Protein AF-A0A118K4V5-F1 (afdb_monomer_lite)

Secondary structure (DSSP, 8-state):
-------------------------------------GGGSSSSTTTTT---------------------EEEEEEEETTTTEEEEEEEEHHHHHHHHHH-HHHHHHHHT--GGG-

Radius of gyration: 35.74 Å; chains: 1; bounding box: 80×68×69 Å

pLDDT: mean 70.07, std 19.97, range [36.5, 97.19]

Organism: Cynara cardunculus var. scolymus (NCBI:txid59895)

InterPro domains:
  IPR026569 Large ribosomal subunit protein bL28 [PF00830] (67-100)
  IPR026569 Large ribosomal subunit protein bL28 [PTHR13528] (71-115)
  IPR034704 Large ribosomal subunit protein bL28/bL31-like superfamily [SSF143800] (49-114)
  IPR037147 Large ribosomal subunit protein bL28 superfamily [G3DSA:2.30.170.40] (43-116)

Foldseek 3Di:
DDDDDDDDDDDPDDDDPDDDDDDDDPDPDDDDDDDDDPPVVPVCVVCVPDPPDPPVPVPPPPPPPPDDAPWDFDWDQDPVVRGTQTDTDGPVVVVVCVVPNDVVSCVVVVHDSVVD

Sequence (116 aa):
MALVAASFGLATGKASITCFFKPQSSAVRLKPNSNEVSELGFVTSQLSGLKISHHQCASPHKLSSPIKLPIQPVALWWEAGKRFVKLRLSTKALKTIEKNGLDAVAKKAGIDLSKK

Structure (mmCIF, N/CA/C/O backbone):
data_AF-A0A118K4V5-F1
#
_entry.id   AF-A0A118K4V5-F1
#
loop_
_atom_site.group_PDB
_atom_site.id
_atom_site.type_symbol
_atom_site.label_atom_id
_atom_site.label_alt_id
_atom_site.label_comp_id
_atom_site.label_asym_id
_atom_site.label_entity_id
_atom_site.label_seq_id
_atom_site.pdbx_PDB_ins_code
_atom_site.Cartn_x
_atom_site.Cartn_y
_atom_site.Cartn_z
_atom_site.occupancy
_atom_site.B_iso_or_equiv
_atom_site.auth_seq_id
_atom_site.auth_comp_id
_atom_site.auth_asym_id
_atom_site.auth_atom_id
_atom_site.pdbx_PDB_model_num
ATOM 1 N N . MET A 1 1 ? 5.059 -8.937 -54.543 1.00 46.53 1 MET A N 1
ATOM 2 C CA . MET A 1 1 ? 5.745 -8.809 -53.240 1.00 46.53 1 MET A CA 1
ATOM 3 C C . MET A 1 1 ? 5.418 -10.043 -52.421 1.00 46.53 1 MET A C 1
ATOM 5 O O . MET A 1 1 ? 4.256 -10.248 -52.104 1.00 46.53 1 MET A O 1
ATOM 9 N N . ALA A 1 2 ? 6.401 -10.922 -52.220 1.00 42.59 2 ALA A N 1
ATOM 10 C CA . ALA A 1 2 ? 6.220 -12.215 -51.565 1.00 42.59 2 ALA A CA 1
ATOM 11 C C . ALA A 1 2 ? 6.217 -12.058 -50.035 1.00 42.59 2 ALA A C 1
ATOM 13 O O . ALA A 1 2 ? 7.071 -11.366 -49.486 1.00 42.59 2 ALA A O 1
ATOM 14 N N . LEU A 1 3 ? 5.261 -12.701 -49.361 1.00 49.59 3 LEU A N 1
ATOM 15 C CA . LEU A 1 3 ? 5.192 -12.790 -47.903 1.00 49.59 3 LEU A CA 1
ATOM 16 C C . LEU A 1 3 ? 6.023 -13.997 -47.445 1.00 49.59 3 LEU A C 1
ATOM 18 O O . LEU A 1 3 ? 5.662 -15.138 -47.726 1.00 49.59 3 LEU A O 1
ATOM 22 N N . VAL A 1 4 ? 7.137 -13.751 -46.753 1.00 50.81 4 VAL A N 1
ATOM 23 C CA . VAL A 1 4 ? 7.923 -14.789 -46.068 1.00 50.81 4 VAL A CA 1
ATOM 24 C C . VAL A 1 4 ? 7.393 -14.919 -44.642 1.00 50.81 4 VAL A C 1
ATOM 26 O O . VAL A 1 4 ? 7.613 -14.049 -43.802 1.00 50.81 4 VAL A O 1
ATOM 29 N N . ALA A 1 5 ? 6.672 -16.006 -44.374 1.00 48.12 5 ALA A N 1
ATOM 30 C CA . ALA A 1 5 ? 6.294 -16.413 -43.028 1.00 48.12 5 ALA A CA 1
ATOM 31 C C . ALA A 1 5 ? 7.465 -17.186 -42.397 1.00 48.12 5 ALA A C 1
ATOM 33 O O . ALA A 1 5 ? 7.754 -18.314 -42.787 1.00 48.12 5 ALA A O 1
ATOM 34 N N . ALA A 1 6 ? 8.159 -16.570 -41.440 1.00 51.25 6 ALA A N 1
ATOM 35 C CA . ALA A 1 6 ? 9.192 -17.229 -40.649 1.00 51.25 6 ALA A CA 1
ATOM 36 C C . ALA A 1 6 ? 8.543 -17.925 -39.443 1.00 51.25 6 ALA A C 1
ATOM 38 O O . ALA A 1 6 ? 8.157 -17.285 -38.465 1.00 51.25 6 ALA A O 1
ATOM 39 N N . SER A 1 7 ? 8.396 -19.244 -39.521 1.00 59.31 7 SER A N 1
ATOM 40 C CA . SER A 1 7 ? 7.968 -20.092 -38.410 1.00 59.31 7 SER A CA 1
ATOM 41 C C . SER A 1 7 ? 9.079 -20.201 -37.360 1.00 59.31 7 SER A C 1
ATOM 43 O O . SER A 1 7 ? 10.147 -20.754 -37.615 1.00 59.31 7 SER A O 1
ATOM 45 N N . PHE A 1 8 ? 8.816 -19.674 -36.166 1.00 49.72 8 PHE A N 1
ATOM 46 C CA . PHE A 1 8 ? 9.658 -19.798 -34.977 1.00 49.72 8 PHE A CA 1
ATOM 47 C C . PHE A 1 8 ? 9.423 -21.167 -34.320 1.00 49.72 8 PHE A C 1
ATOM 49 O O . PHE A 1 8 ? 8.395 -21.415 -33.694 1.00 49.72 8 PHE A O 1
ATOM 56 N N . GLY A 1 9 ? 10.379 -22.082 -34.485 1.00 45.44 9 GLY A N 1
ATOM 57 C CA . GLY A 1 9 ? 10.390 -23.366 -33.785 1.00 45.44 9 GLY A CA 1
ATOM 58 C C . GLY A 1 9 ? 10.761 -23.184 -32.312 1.00 45.44 9 GLY A C 1
ATOM 59 O O . GLY A 1 9 ? 11.867 -22.751 -31.995 1.00 45.44 9 GLY A O 1
ATOM 60 N N . LEU A 1 10 ? 9.844 -23.523 -31.405 1.00 53.81 10 LEU A N 1
ATOM 61 C CA . LEU A 1 10 ? 10.076 -23.528 -29.961 1.00 53.81 10 LEU A CA 1
ATOM 62 C C . LEU A 1 10 ? 10.664 -24.888 -29.548 1.00 53.81 10 LEU A C 1
ATOM 64 O O . LEU A 1 10 ? 9.933 -25.833 -29.263 1.00 53.81 10 LEU A O 1
ATOM 68 N N . ALA A 1 11 ? 11.991 -25.005 -29.537 1.00 50.16 11 ALA A N 1
ATOM 69 C CA . ALA A 1 11 ? 12.676 -26.195 -29.038 1.00 50.16 11 ALA A CA 1
ATOM 70 C C . ALA A 1 11 ? 12.833 -26.113 -27.509 1.00 50.16 11 ALA A C 1
ATOM 72 O O . ALA A 1 11 ? 13.778 -25.519 -26.991 1.00 50.16 11 ALA A O 1
ATOM 73 N N . THR A 1 12 ? 11.908 -26.715 -26.760 1.00 53.41 12 THR A N 1
ATOM 74 C CA . THR A 1 12 ? 12.067 -26.917 -25.312 1.00 53.41 12 THR A CA 1
ATOM 75 C C . THR A 1 12 ? 12.974 -28.124 -25.059 1.00 53.41 12 THR A C 1
ATOM 77 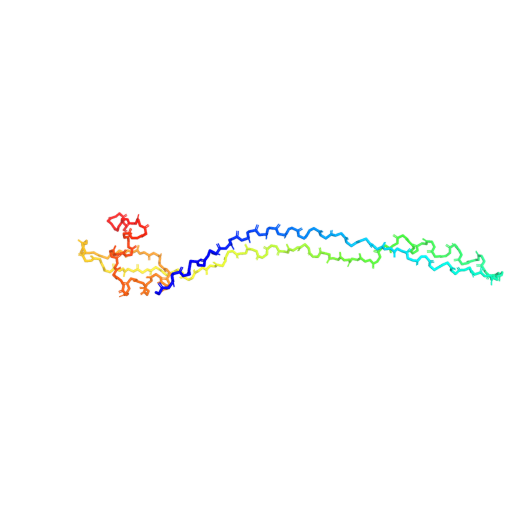O O . THR A 1 12 ? 12.506 -29.247 -24.878 1.00 53.41 12 THR A O 1
ATOM 80 N N . GLY A 1 13 ? 14.289 -27.902 -25.070 1.00 44.25 13 GLY A N 1
ATOM 81 C CA . GLY A 1 13 ? 15.289 -28.890 -24.664 1.00 44.25 13 GLY A CA 1
ATOM 82 C C . GLY A 1 13 ? 15.509 -28.863 -23.152 1.00 44.25 13 GLY A C 1
ATOM 83 O O . GLY A 1 13 ? 16.190 -27.983 -22.632 1.00 44.25 13 GLY A O 1
ATOM 84 N N . LYS A 1 14 ? 14.935 -29.827 -22.429 1.00 51.03 14 LYS A N 1
ATOM 85 C CA . LYS A 1 14 ? 15.159 -30.033 -20.992 1.00 51.03 14 LYS A CA 1
ATOM 86 C C . LYS A 1 14 ? 16.390 -30.931 -20.813 1.00 51.03 14 LYS A C 1
ATOM 88 O O . LYS A 1 14 ? 16.276 -32.149 -20.873 1.00 51.03 14 LYS A O 1
ATOM 93 N N . ALA A 1 15 ? 17.570 -30.338 -20.641 1.00 47.81 15 ALA A N 1
ATOM 94 C CA . ALA A 1 15 ? 18.810 -31.080 -20.412 1.00 47.81 15 ALA A CA 1
ATOM 95 C C . ALA A 1 15 ? 19.037 -31.309 -18.906 1.00 47.81 15 ALA A C 1
ATOM 97 O O . ALA A 1 15 ? 19.462 -30.411 -18.181 1.00 47.81 15 ALA A O 1
ATOM 98 N N . SER A 1 16 ? 18.747 -32.523 -18.433 1.00 55.34 16 SER A N 1
ATOM 99 C CA . SER A 1 16 ? 19.187 -33.010 -17.122 1.00 55.34 16 SER A CA 1
ATOM 100 C C . SER A 1 16 ? 20.641 -33.468 -17.224 1.00 55.34 16 SER A C 1
ATOM 102 O O . SER A 1 16 ? 20.921 -34.556 -17.718 1.00 55.34 16 SER A O 1
ATOM 104 N N . ILE A 1 17 ? 21.575 -32.653 -16.746 1.00 53.56 17 ILE A N 1
ATOM 105 C CA . ILE A 1 17 ? 22.962 -33.071 -16.514 1.00 53.56 17 ILE A CA 1
ATOM 106 C C . ILE A 1 17 ? 23.045 -33.822 -15.181 1.00 53.56 17 ILE A C 1
ATOM 108 O O . ILE A 1 17 ? 23.373 -33.257 -14.142 1.00 53.56 17 ILE A O 1
ATOM 112 N N . THR A 1 18 ? 22.733 -35.118 -15.201 1.00 53.66 18 THR A N 1
ATOM 113 C CA . THR A 1 18 ? 23.188 -36.032 -14.148 1.00 53.66 18 THR A CA 1
ATOM 114 C C . THR A 1 18 ? 24.649 -36.373 -14.409 1.00 53.66 18 THR A C 1
ATOM 116 O O . THR A 1 18 ? 24.999 -37.049 -15.374 1.00 53.66 18 THR A O 1
ATOM 119 N N . CYS A 1 19 ? 25.498 -35.851 -13.538 1.00 46.44 19 CYS A N 1
ATOM 120 C CA . CYS A 1 19 ? 26.915 -36.128 -13.421 1.00 46.44 19 CYS A CA 1
ATOM 121 C C . CYS A 1 19 ? 27.196 -37.622 -13.182 1.00 46.44 19 CYS A C 1
ATOM 123 O O . CYS A 1 19 ? 26.731 -38.208 -12.208 1.00 46.44 19 CYS A O 1
ATOM 125 N N . PHE A 1 20 ? 28.031 -38.219 -14.035 1.00 36.50 20 PHE A N 1
ATOM 126 C CA . PHE A 1 20 ? 28.703 -39.489 -13.753 1.00 36.50 20 PHE A CA 1
ATOM 127 C C . PHE A 1 20 ? 30.150 -39.410 -14.258 1.00 36.50 20 PHE A C 1
ATOM 129 O O . PHE A 1 20 ? 30.491 -39.875 -15.342 1.00 36.50 20 PHE A O 1
ATOM 136 N N . PHE A 1 21 ? 31.021 -38.773 -13.473 1.00 41.56 21 PHE A N 1
ATOM 137 C CA . PHE A 1 21 ? 32.462 -38.926 -13.653 1.00 41.56 21 PHE A CA 1
ATOM 138 C C . PHE A 1 21 ? 32.863 -40.280 -13.069 1.00 41.56 21 PHE A C 1
ATOM 140 O O . PHE A 1 21 ? 32.891 -40.466 -11.855 1.00 41.56 21 PHE A O 1
ATOM 147 N N . LYS A 1 22 ? 33.146 -41.242 -13.949 1.00 53.25 22 LYS A N 1
ATOM 148 C CA . LYS A 1 22 ? 33.801 -42.504 -13.606 1.00 53.25 22 LYS A CA 1
ATOM 149 C C . LYS A 1 22 ? 35.316 -42.275 -13.654 1.00 53.25 22 LYS A C 1
ATOM 151 O O . LYS A 1 22 ? 35.826 -42.031 -14.746 1.00 53.25 22 LYS A O 1
ATOM 156 N N . PRO A 1 23 ? 36.058 -42.350 -12.536 1.00 41.91 23 PRO A N 1
ATOM 157 C CA . PRO A 1 23 ? 37.509 -42.350 -12.607 1.00 41.91 23 PRO A CA 1
ATOM 158 C C . PRO A 1 23 ? 37.959 -43.718 -13.130 1.00 41.91 23 PRO A C 1
ATOM 160 O O . PRO A 1 23 ? 37.742 -44.742 -12.480 1.00 41.91 23 PRO A O 1
ATOM 163 N N . GLN A 1 24 ? 38.567 -43.754 -14.317 1.00 45.06 24 GLN A N 1
ATOM 164 C CA . GLN A 1 24 ? 39.380 -44.898 -14.717 1.00 45.06 24 GLN A CA 1
ATOM 165 C C . GLN A 1 24 ? 40.686 -44.831 -13.921 1.00 45.06 24 GLN A C 1
ATOM 167 O O . GLN A 1 24 ? 41.523 -43.963 -14.141 1.00 45.06 24 GLN A O 1
ATOM 172 N N . SER A 1 25 ? 40.816 -45.725 -12.943 1.00 52.41 25 SER A N 1
ATOM 173 C CA . SER A 1 25 ? 42.059 -45.965 -12.214 1.00 52.41 25 SER A CA 1
ATOM 174 C C . SER A 1 25 ? 43.077 -46.594 -13.167 1.00 52.41 25 SER A C 1
ATOM 176 O O . SER A 1 25 ? 42.959 -47.770 -13.513 1.00 52.41 25 SER A O 1
ATOM 178 N N . SER A 1 26 ? 44.070 -45.826 -13.617 1.00 48.34 26 SER A N 1
ATOM 179 C CA . SER A 1 26 ? 45.273 -46.392 -14.226 1.00 48.34 26 SER A CA 1
ATOM 180 C C . SER A 1 26 ? 46.202 -46.857 -13.105 1.00 48.34 26 SER A C 1
ATOM 182 O O . SER A 1 26 ? 46.878 -46.057 -12.457 1.00 48.34 26 SER A O 1
ATOM 184 N N . ALA A 1 27 ? 46.195 -48.164 -12.861 1.00 55.00 27 ALA A N 1
ATOM 185 C CA . ALA A 1 27 ? 47.059 -48.836 -11.906 1.00 55.00 27 ALA A CA 1
ATOM 186 C C . ALA A 1 27 ? 48.539 -48.689 -12.303 1.00 55.00 27 ALA A C 1
ATOM 188 O O . ALA A 1 27 ? 49.012 -49.369 -13.211 1.00 55.00 27 ALA A O 1
ATOM 189 N N . VAL A 1 28 ? 49.294 -47.846 -11.596 1.00 47.41 28 VAL A N 1
ATOM 190 C CA . VAL A 1 28 ? 50.762 -47.877 -11.650 1.00 47.41 28 VAL A CA 1
ATOM 191 C C . VAL A 1 28 ? 51.243 -48.818 -10.551 1.00 47.41 28 VAL A C 1
ATOM 193 O O . VAL A 1 28 ? 51.335 -48.467 -9.377 1.00 47.41 28 VAL A O 1
ATOM 196 N N . ARG A 1 29 ? 51.495 -50.068 -10.943 1.00 49.53 29 ARG A N 1
ATOM 197 C CA . ARG A 1 29 ? 52.098 -51.101 -10.100 1.00 49.53 29 ARG A CA 1
ATOM 198 C C . ARG A 1 29 ? 53.609 -50.882 -10.060 1.00 49.53 29 ARG A C 1
ATOM 200 O O . ARG A 1 29 ? 54.310 -51.289 -10.981 1.00 49.53 29 ARG A O 1
ATOM 207 N N . LEU A 1 30 ? 54.113 -50.287 -8.982 1.00 53.09 30 LEU A N 1
ATOM 208 C CA . LEU A 1 30 ? 55.542 -50.317 -8.668 1.00 53.09 30 LEU A CA 1
ATOM 209 C C . LEU A 1 30 ? 55.815 -51.527 -7.768 1.00 53.09 30 LEU A C 1
ATOM 211 O O . LEU A 1 30 ? 55.291 -51.619 -6.662 1.00 53.09 30 LEU A O 1
ATOM 215 N N . LYS A 1 31 ? 56.592 -52.487 -8.279 1.00 49.62 31 LYS A N 1
ATOM 216 C CA . LYS A 1 31 ? 57.175 -53.586 -7.495 1.00 49.62 31 LYS A CA 1
ATOM 217 C C . LYS A 1 31 ? 58.388 -53.040 -6.730 1.00 49.62 31 LYS A C 1
ATOM 219 O O . LYS A 1 31 ? 59.324 -52.601 -7.398 1.00 49.62 31 LYS A O 1
ATOM 224 N N . PRO A 1 32 ? 58.446 -53.135 -5.394 1.00 42.28 32 PRO A N 1
ATOM 225 C CA . PRO A 1 32 ? 59.694 -52.975 -4.664 1.00 42.28 32 PRO A CA 1
ATOM 226 C C . PRO A 1 32 ? 60.402 -54.333 -4.595 1.00 42.28 32 PRO A C 1
ATOM 228 O O . PRO A 1 32 ? 59.858 -55.312 -4.087 1.00 42.28 32 PRO A O 1
ATOM 231 N N . ASN A 1 33 ? 61.605 -54.385 -5.155 1.00 47.84 33 ASN A N 1
ATOM 232 C CA . ASN A 1 33 ? 62.607 -55.417 -4.914 1.00 47.84 33 ASN A CA 1
ATOM 233 C C . ASN A 1 33 ? 63.664 -54.787 -4.007 1.00 47.84 33 ASN A C 1
ATOM 235 O O . ASN A 1 33 ? 64.383 -53.913 -4.481 1.00 47.84 33 ASN A O 1
ATOM 239 N N . SER A 1 34 ? 63.740 -55.245 -2.759 1.00 47.69 34 SER A N 1
ATOM 240 C CA . SER A 1 34 ? 64.987 -55.573 -2.052 1.00 47.69 34 SER A CA 1
ATOM 241 C C . SER A 1 34 ? 64.664 -55.942 -0.603 1.00 47.69 34 SER A C 1
ATOM 243 O O . SER A 1 34 ? 63.788 -55.341 0.012 1.00 47.69 34 SER A O 1
ATOM 245 N N . ASN A 1 35 ? 65.360 -56.958 -0.096 1.00 52.47 35 ASN A N 1
ATOM 246 C CA . ASN A 1 35 ? 65.298 -57.452 1.280 1.00 52.47 35 ASN A CA 1
ATOM 247 C C . ASN A 1 35 ? 65.668 -56.366 2.315 1.00 52.47 35 ASN A C 1
ATOM 249 O O . ASN A 1 35 ? 66.401 -55.442 1.970 1.00 52.47 35 ASN A O 1
ATOM 253 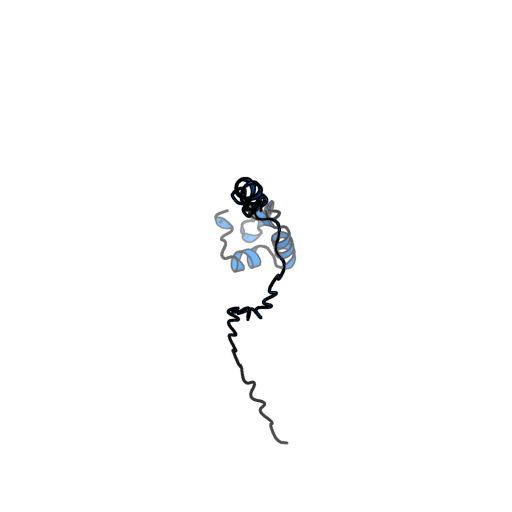N N . GLU A 1 36 ? 65.211 -56.557 3.564 1.00 50.16 36 GLU A N 1
ATOM 254 C CA . GLU A 1 36 ? 65.276 -55.650 4.737 1.00 50.16 36 GLU A CA 1
ATOM 255 C C . GLU A 1 36 ? 64.230 -54.515 4.664 1.00 50.16 36 GLU A C 1
ATOM 257 O O . GLU A 1 36 ? 64.301 -53.643 3.810 1.00 50.16 36 GLU A O 1
ATOM 262 N N . VAL A 1 37 ? 63.158 -54.451 5.464 1.00 49.72 37 VAL A N 1
ATOM 263 C CA . VAL A 1 37 ? 63.093 -54.419 6.934 1.00 49.72 37 VAL A CA 1
ATOM 264 C C . VAL A 1 37 ? 61.666 -54.822 7.351 1.00 49.72 37 VAL A C 1
ATOM 266 O O . VAL A 1 37 ? 60.722 -54.053 7.165 1.00 49.72 37 VAL A O 1
ATOM 269 N N . SER A 1 38 ? 61.474 -56.016 7.920 1.00 52.53 38 SER A N 1
ATOM 270 C CA . SER A 1 38 ? 60.147 -56.462 8.410 1.00 52.53 38 SER A CA 1
ATOM 271 C C . SER A 1 38 ? 59.795 -55.955 9.821 1.00 52.53 38 SER A C 1
ATOM 273 O O . SER A 1 38 ? 58.709 -56.220 10.325 1.00 52.53 38 SER A O 1
ATOM 275 N N . GLU A 1 39 ? 60.654 -55.150 10.444 1.00 52.25 39 GLU A N 1
ATOM 276 C CA . GLU A 1 39 ? 60.462 -54.615 11.805 1.00 52.25 39 GLU A CA 1
ATOM 277 C C . GLU A 1 39 ? 59.678 -53.285 11.844 1.00 52.25 39 GLU A C 1
ATOM 279 O O . GLU A 1 39 ? 59.332 -52.788 12.911 1.00 52.25 39 GLU A O 1
ATOM 284 N N . LEU A 1 40 ? 59.331 -52.705 10.687 1.00 53.38 40 LEU A N 1
ATOM 285 C CA . LEU A 1 40 ? 58.469 -51.514 10.601 1.00 53.38 40 LEU A CA 1
ATOM 286 C C . LEU A 1 40 ? 57.016 -51.859 10.214 1.00 53.38 40 LEU A C 1
ATOM 288 O O . LEU A 1 40 ? 56.222 -50.978 9.892 1.00 53.38 40 LEU A O 1
ATOM 292 N N . GLY A 1 41 ? 56.658 -53.148 10.239 1.00 55.41 41 GLY A N 1
ATOM 293 C CA . GLY A 1 41 ? 55.295 -53.637 9.999 1.00 55.41 41 GLY A CA 1
ATOM 294 C C . GLY A 1 41 ? 54.397 -53.625 11.241 1.00 55.41 41 GLY A C 1
ATOM 295 O O . GLY A 1 41 ? 53.177 -53.597 11.109 1.00 55.41 41 GLY A O 1
ATOM 296 N N . PHE A 1 42 ? 54.978 -53.592 12.447 1.00 51.75 42 PHE A N 1
ATOM 297 C CA . PHE A 1 42 ? 54.214 -53.607 13.703 1.00 51.75 42 PHE A CA 1
ATOM 298 C C . PHE A 1 42 ? 53.961 -52.207 14.288 1.00 51.75 42 PHE A C 1
ATOM 300 O O . PHE A 1 42 ? 52.921 -51.974 14.903 1.00 51.75 42 PHE A O 1
ATOM 307 N N . VAL A 1 43 ? 54.860 -51.242 14.065 1.00 54.75 43 VAL A N 1
ATOM 308 C CA . VAL A 1 43 ? 54.811 -49.928 14.744 1.00 54.75 43 VAL A CA 1
ATOM 309 C C . VAL A 1 43 ? 53.831 -48.936 14.098 1.00 54.75 43 VAL A C 1
ATOM 311 O O . VAL A 1 43 ? 53.304 -48.061 14.779 1.00 54.75 43 VAL A O 1
ATOM 314 N N . THR A 1 44 ? 53.491 -49.078 12.814 1.00 55.91 44 THR A N 1
ATOM 315 C CA . THR A 1 44 ? 52.547 -48.151 12.151 1.00 55.91 44 THR A CA 1
ATOM 316 C C . THR A 1 44 ? 51.077 -48.568 12.285 1.00 55.91 44 THR A C 1
ATOM 318 O O . THR A 1 44 ? 50.179 -47.779 11.976 1.00 55.91 44 THR A O 1
ATOM 321 N N . SER A 1 45 ? 50.800 -49.762 12.829 1.00 55.00 45 SER A N 1
ATOM 322 C CA . SER A 1 45 ? 49.430 -50.269 12.978 1.00 55.00 45 SER A CA 1
ATOM 323 C C . SER A 1 45 ? 48.575 -49.384 13.889 1.00 55.00 45 SER A C 1
ATOM 325 O O . SER A 1 45 ? 47.388 -49.212 13.617 1.00 55.00 45 SER A O 1
ATOM 327 N N . GLN A 1 46 ? 49.146 -48.779 14.934 1.00 59.72 46 GLN A N 1
ATOM 328 C CA . GLN A 1 46 ? 48.352 -48.025 15.914 1.00 59.72 46 GLN A CA 1
ATOM 329 C C . GLN A 1 46 ? 47.878 -46.653 15.413 1.00 59.72 46 GLN A C 1
ATOM 331 O O . GLN A 1 46 ? 46.853 -46.162 15.877 1.00 59.72 46 GLN A O 1
ATOM 336 N N . LEU A 1 47 ? 48.561 -46.046 14.435 1.00 59.81 47 LEU A N 1
ATOM 337 C CA . LEU A 1 47 ? 48.122 -44.769 13.857 1.00 59.81 47 LEU A CA 1
ATOM 338 C C . LEU A 1 47 ? 47.185 -44.961 12.654 1.00 59.81 47 LEU A C 1
ATOM 340 O O . LEU A 1 47 ? 46.442 -44.049 12.300 1.00 59.81 47 LEU A O 1
ATOM 344 N N . SER A 1 48 ? 47.164 -46.160 12.059 1.00 56.03 48 SER A N 1
ATOM 345 C CA . SER A 1 48 ? 46.303 -46.483 10.910 1.00 56.03 48 SER A CA 1
ATOM 346 C C . SER A 1 48 ? 44.799 -46.520 11.237 1.00 56.03 48 SER A C 1
ATOM 348 O O . SER A 1 48 ? 43.972 -46.468 10.328 1.00 56.03 48 SER A O 1
ATOM 350 N N . GLY A 1 49 ? 44.432 -46.549 12.525 1.00 56.25 49 GLY A N 1
ATOM 351 C CA . GLY A 1 49 ? 43.044 -46.460 12.992 1.00 56.25 49 GLY A CA 1
ATOM 352 C C . GLY A 1 49 ? 42.571 -45.045 13.344 1.00 56.25 49 GLY A C 1
ATOM 353 O O . GLY A 1 49 ? 41.372 -44.834 13.536 1.00 56.25 49 GLY A O 1
ATOM 354 N N . LEU A 1 50 ? 43.472 -44.058 13.427 1.00 64.69 50 LEU A N 1
ATOM 355 C CA . LEU A 1 50 ? 43.119 -42.702 13.839 1.00 64.69 50 LEU A CA 1
ATOM 356 C C . LEU A 1 50 ? 42.845 -41.838 12.606 1.00 64.69 50 LEU A C 1
ATOM 358 O O . LEU A 1 50 ? 43.753 -41.310 11.967 1.00 64.69 50 LEU A O 1
ATOM 362 N N . LYS A 1 51 ? 41.567 -41.683 12.253 1.00 60.72 51 LYS A N 1
ATOM 363 C CA . LYS A 1 51 ? 41.142 -40.794 11.166 1.00 60.72 51 LYS A CA 1
ATOM 364 C C . LYS A 1 51 ? 41.292 -39.325 11.604 1.00 60.72 51 LYS A C 1
ATOM 366 O O . LYS A 1 51 ? 40.337 -38.712 12.070 1.00 60.72 51 LYS A O 1
ATOM 371 N N . ILE A 1 52 ? 42.490 -38.747 11.458 1.00 63.88 52 ILE A N 1
ATOM 372 C CA . ILE A 1 52 ? 42.797 -37.323 11.738 1.00 63.88 52 ILE A CA 1
ATOM 373 C C . ILE A 1 52 ? 42.259 -36.422 10.612 1.00 63.88 52 ILE A C 1
ATOM 375 O O . ILE A 1 52 ? 42.963 -35.607 10.026 1.00 63.88 52 ILE A O 1
ATOM 379 N N . SER A 1 53 ? 40.987 -36.572 10.267 1.00 60.59 53 SER A N 1
ATOM 380 C CA . SER A 1 53 ? 40.295 -35.571 9.466 1.00 60.59 53 SER A CA 1
ATOM 381 C C . SER A 1 53 ? 38.924 -35.361 10.071 1.00 60.59 53 SER A C 1
ATOM 383 O O . SER A 1 53 ? 37.950 -36.030 9.721 1.00 60.59 53 SER A O 1
ATOM 385 N N . HIS A 1 54 ? 38.833 -34.376 10.954 1.00 58.22 54 HIS A N 1
ATOM 386 C CA . HIS A 1 54 ? 37.605 -33.620 11.006 1.00 58.22 54 HIS A CA 1
ATOM 387 C C . HIS A 1 54 ? 37.589 -32.789 9.713 1.00 58.22 54 HIS A C 1
ATOM 389 O O . HIS A 1 54 ? 38.030 -31.649 9.665 1.00 58.22 54 HIS A O 1
ATOM 395 N N . HIS A 1 55 ? 37.009 -33.319 8.637 1.00 53.84 55 HIS A N 1
ATOM 396 C CA . HIS A 1 55 ? 36.108 -32.413 7.944 1.00 53.84 55 HIS A CA 1
ATOM 397 C C . HIS A 1 55 ? 34.982 -32.229 8.945 1.00 53.84 55 HIS A C 1
ATOM 399 O O . HIS A 1 55 ? 34.037 -33.014 9.001 1.00 53.84 55 HIS A O 1
ATOM 405 N N . GLN A 1 56 ? 35.136 -31.224 9.806 1.00 58.88 56 GLN A N 1
ATOM 406 C CA . GLN A 1 56 ? 33.994 -30.576 10.398 1.00 58.88 56 GLN A CA 1
ATOM 407 C C . GLN A 1 56 ? 33.266 -30.007 9.185 1.00 58.88 56 GLN A C 1
ATOM 409 O O . GLN A 1 56 ? 33.479 -28.872 8.768 1.00 58.88 56 GLN A O 1
ATOM 414 N N . CYS A 1 57 ? 32.482 -30.863 8.528 1.00 49.50 57 CYS A N 1
ATOM 415 C CA . CYS A 1 57 ? 31.390 -30.444 7.695 1.00 49.50 57 CYS A CA 1
ATOM 416 C C . CYS A 1 57 ? 30.509 -29.701 8.679 1.00 49.50 57 CYS A C 1
ATOM 418 O O . CYS A 1 57 ? 29.668 -30.299 9.347 1.00 49.50 57 CYS A O 1
ATOM 420 N N . ALA A 1 58 ? 30.808 -28.413 8.851 1.00 62.09 58 ALA A N 1
ATOM 421 C CA . ALA A 1 5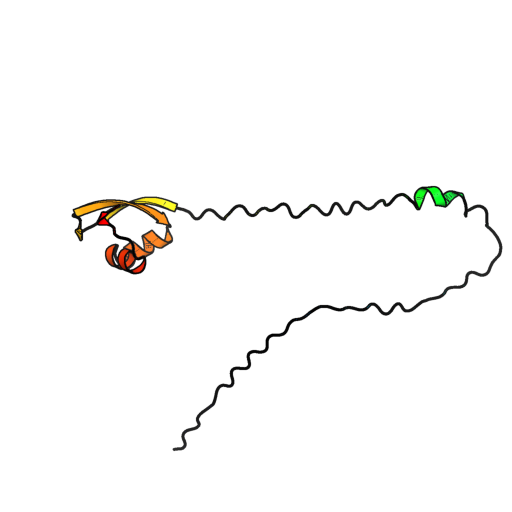8 ? 29.916 -27.467 9.456 1.00 62.09 58 ALA A CA 1
ATOM 422 C C . ALA A 1 58 ? 28.602 -27.717 8.732 1.00 62.09 58 ALA A C 1
ATOM 424 O O . ALA A 1 58 ? 28.484 -27.452 7.533 1.00 62.09 58 ALA A O 1
ATOM 425 N N . SER A 1 59 ? 27.661 -28.361 9.426 1.00 61.97 59 SER A N 1
ATOM 426 C CA . SER A 1 59 ? 26.293 -28.482 8.952 1.00 61.97 59 SER A CA 1
ATOM 427 C C . SER A 1 59 ? 25.926 -27.105 8.413 1.00 61.97 59 SER A C 1
ATOM 429 O O . SER A 1 59 ? 26.215 -26.142 9.135 1.00 61.97 59 SER A O 1
ATOM 431 N N . PRO A 1 60 ? 25.376 -26.961 7.192 1.00 61.75 60 PRO A N 1
ATOM 432 C CA . PRO A 1 60 ? 25.010 -25.648 6.692 1.00 61.75 60 PRO A CA 1
ATOM 433 C C . PRO A 1 60 ? 24.065 -25.053 7.726 1.00 61.75 60 PRO A C 1
ATOM 435 O O . PRO A 1 60 ? 22.922 -25.497 7.863 1.00 61.75 60 PRO A O 1
ATOM 438 N N . HIS A 1 61 ? 24.577 -24.128 8.538 1.00 63.81 61 HIS A N 1
ATOM 439 C CA . HIS A 1 61 ? 23.781 -23.481 9.554 1.00 63.81 61 HIS A CA 1
ATOM 440 C C . HIS A 1 61 ? 22.710 -22.777 8.739 1.00 63.81 61 HIS A C 1
ATOM 442 O O . HIS A 1 61 ? 23.045 -21.953 7.886 1.00 63.81 61 HIS A O 1
ATOM 448 N N . LYS A 1 62 ? 21.446 -23.193 8.880 1.00 61.53 62 LYS A N 1
ATOM 449 C CA . LYS A 1 62 ? 20.342 -22.625 8.108 1.00 61.53 62 LYS A CA 1
ATOM 450 C C . LYS A 1 62 ? 20.187 -21.171 8.550 1.00 61.53 62 LYS A C 1
ATOM 452 O O . LYS A 1 62 ? 19.332 -20.850 9.366 1.00 61.53 62 LYS A O 1
ATOM 457 N N . LEU A 1 63 ? 20.994 -20.273 7.998 1.00 63.28 63 LEU A N 1
ATOM 458 C CA . LEU A 1 63 ? 20.754 -18.837 7.995 1.00 63.28 63 LEU A CA 1
ATOM 459 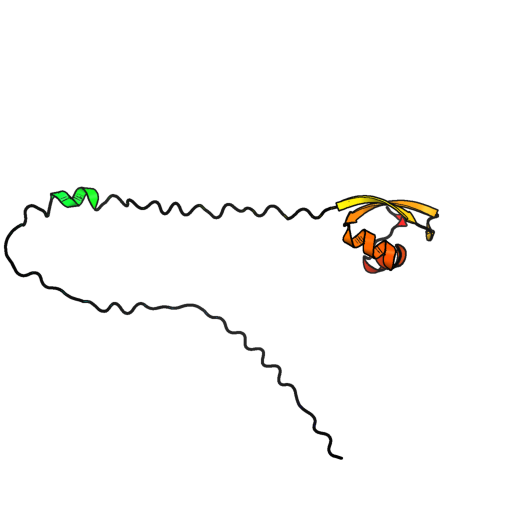C C . LEU A 1 63 ? 19.667 -18.560 6.958 1.00 63.28 63 LEU A C 1
ATOM 461 O O . LEU A 1 63 ? 19.857 -17.850 5.982 1.00 63.28 63 LEU A O 1
ATOM 465 N N . SER A 1 64 ? 18.510 -19.183 7.153 1.00 68.25 64 SER A N 1
ATOM 466 C CA . SER A 1 64 ? 17.291 -18.822 6.449 1.00 68.25 64 SER A CA 1
ATOM 467 C C . SER A 1 64 ? 16.452 -17.999 7.415 1.00 68.25 64 SER A C 1
ATOM 46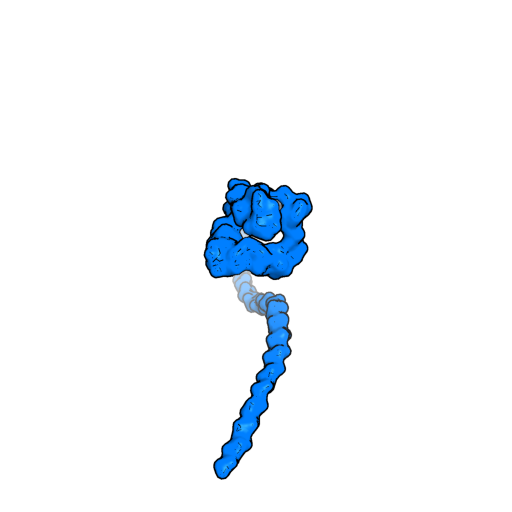9 O O . SER A 1 64 ? 15.358 -18.385 7.816 1.00 68.25 64 SER A O 1
ATOM 471 N N . SER A 1 65 ? 16.997 -16.869 7.868 1.00 72.44 65 SER A N 1
ATOM 472 C CA . SER A 1 65 ? 16.125 -15.825 8.382 1.00 72.44 65 SER A CA 1
ATOM 473 C C . SER A 1 65 ? 15.451 -15.182 7.163 1.00 72.44 65 SER A C 1
ATOM 475 O O . SER A 1 65 ? 16.138 -14.808 6.208 1.00 72.44 65 SER A O 1
ATOM 477 N N . PRO A 1 66 ? 14.111 -15.087 7.124 1.00 73.19 66 PRO A N 1
ATOM 478 C CA . PRO A 1 66 ? 13.445 -14.409 6.025 1.00 73.19 66 PRO A CA 1
ATOM 479 C C . PRO A 1 66 ? 13.904 -12.950 6.005 1.00 73.19 66 PRO A C 1
ATOM 481 O O . PRO A 1 66 ? 13.865 -12.267 7.034 1.00 73.19 66 PRO A O 1
ATOM 484 N N . ILE A 1 67 ? 14.345 -12.475 4.837 1.00 75.94 67 ILE A N 1
ATOM 485 C CA . ILE A 1 67 ? 14.703 -11.070 4.629 1.00 75.94 67 ILE A CA 1
ATOM 486 C C . ILE A 1 67 ? 13.474 -10.233 4.985 1.00 75.94 67 ILE A C 1
ATOM 488 O O . ILE A 1 67 ? 12.444 -10.282 4.310 1.00 75.94 67 ILE A O 1
ATOM 492 N N . LYS A 1 68 ? 13.568 -9.479 6.082 1.00 78.44 68 LYS A N 1
ATOM 493 C CA . LYS A 1 68 ? 12.490 -8.597 6.523 1.00 78.44 68 LYS A CA 1
ATOM 494 C C . LYS A 1 68 ? 12.448 -7.404 5.578 1.00 78.44 68 LYS A C 1
ATOM 496 O O . LYS A 1 68 ? 13.359 -6.582 5.561 1.00 78.44 68 LYS A O 1
ATOM 501 N N . LEU A 1 69 ? 11.385 -7.316 4.786 1.00 78.50 69 LEU A N 1
ATOM 502 C CA . LEU A 1 69 ? 11.124 -6.136 3.972 1.00 78.50 69 LEU A CA 1
ATOM 503 C C . LEU A 1 69 ? 10.847 -4.927 4.889 1.00 78.50 69 LEU A C 1
ATOM 505 O O . LEU A 1 69 ? 10.224 -5.095 5.943 1.00 78.50 69 LEU A O 1
ATOM 509 N N . PRO A 1 70 ? 11.262 -3.707 4.504 1.00 75.69 70 PRO A N 1
ATOM 510 C CA . PRO A 1 70 ? 10.963 -2.501 5.267 1.00 75.69 70 PRO A CA 1
ATOM 511 C C . PRO A 1 70 ? 9.466 -2.184 5.155 1.00 75.69 70 PRO A C 1
ATOM 513 O O . PRO A 1 70 ? 9.008 -1.646 4.145 1.00 75.69 70 PRO A O 1
ATOM 516 N N . ILE A 1 71 ? 8.703 -2.559 6.183 1.00 88.75 71 ILE A N 1
ATOM 517 C CA . ILE A 1 71 ? 7.256 -2.336 6.288 1.00 88.75 71 ILE A CA 1
ATOM 518 C C . ILE A 1 71 ? 7.010 -1.247 7.334 1.00 88.75 71 ILE A C 1
ATOM 520 O O . ILE A 1 71 ? 7.291 -1.451 8.516 1.00 88.75 71 ILE A O 1
ATOM 524 N N . GLN A 1 72 ? 6.449 -0.118 6.909 1.00 88.44 72 GLN A N 1
ATOM 525 C CA . GLN A 1 72 ? 6.162 1.034 7.763 1.00 88.44 72 GLN A CA 1
ATOM 526 C C . GLN A 1 72 ? 4.652 1.138 8.050 1.00 88.44 72 GLN A C 1
ATOM 528 O O . GLN A 1 72 ? 3.850 0.913 7.139 1.00 88.44 72 GLN A O 1
ATOM 533 N N . PRO A 1 73 ? 4.234 1.446 9.294 1.00 92.69 73 PRO A N 1
ATOM 534 C CA . PRO A 1 73 ? 2.853 1.813 9.590 1.00 92.69 73 PRO A CA 1
ATOM 535 C C . PRO A 1 73 ? 2.586 3.247 9.105 1.00 92.69 73 PRO A C 1
ATOM 537 O O . PRO A 1 73 ? 3.219 4.187 9.572 1.00 92.69 73 PRO A O 1
ATOM 540 N N . VAL A 1 74 ? 1.653 3.414 8.170 1.00 93.69 74 VAL A N 1
ATOM 541 C CA . VAL A 1 74 ? 1.310 4.698 7.542 1.00 93.69 74 VAL A CA 1
ATOM 542 C C . VAL A 1 74 ? -0.198 4.924 7.648 1.00 93.69 74 VAL A C 1
ATOM 544 O O . VAL A 1 74 ? -0.981 3.994 7.455 1.00 93.69 74 VAL A O 1
ATOM 547 N N . ALA A 1 75 ? -0.607 6.157 7.949 1.00 94.19 75 ALA A N 1
ATOM 548 C CA . ALA A 1 75 ? -1.994 6.599 7.835 1.00 94.19 75 ALA A CA 1
ATOM 549 C C . ALA A 1 75 ? -2.163 7.362 6.515 1.00 94.19 75 ALA A C 1
ATOM 551 O O . ALA A 1 75 ? -1.520 8.389 6.316 1.00 94.19 75 ALA A O 1
ATOM 552 N N . LEU A 1 76 ? -3.000 6.850 5.613 1.00 93.62 76 LEU A N 1
ATOM 553 C CA . LEU A 1 76 ? -3.263 7.468 4.311 1.00 93.62 76 LEU A CA 1
ATOM 554 C C . LEU A 1 76 ? -4.668 8.054 4.278 1.00 93.62 76 LEU A C 1
ATOM 556 O O . LEU A 1 76 ? -5.615 7.409 4.726 1.00 93.62 76 LEU A O 1
ATOM 560 N N . TRP A 1 77 ? -4.797 9.267 3.746 1.00 94.38 77 TRP A N 1
ATOM 561 C CA . TRP A 1 77 ? -6.099 9.869 3.494 1.00 94.38 77 TRP A CA 1
ATOM 562 C C . TRP A 1 77 ? -6.794 9.136 2.344 1.00 94.38 77 TRP A C 1
ATOM 564 O O . TRP A 1 77 ? -6.197 8.917 1.287 1.00 94.38 77 TRP A O 1
ATOM 574 N N . TRP A 1 78 ? -8.039 8.723 2.566 1.00 95.25 78 TRP A N 1
ATOM 575 C CA . TRP A 1 78 ? -8.855 8.035 1.577 1.00 95.25 78 TRP A CA 1
ATOM 576 C C . TRP A 1 78 ? -10.076 8.882 1.226 1.00 95.25 78 TRP A C 1
ATOM 578 O O . TRP A 1 78 ? -10.977 9.057 2.048 1.00 95.25 78 TRP A O 1
ATOM 588 N N . GLU A 1 79 ? -10.099 9.389 -0.007 1.00 92.19 79 GLU A N 1
ATOM 589 C CA . GLU A 1 79 ? -11.107 10.340 -0.487 1.00 9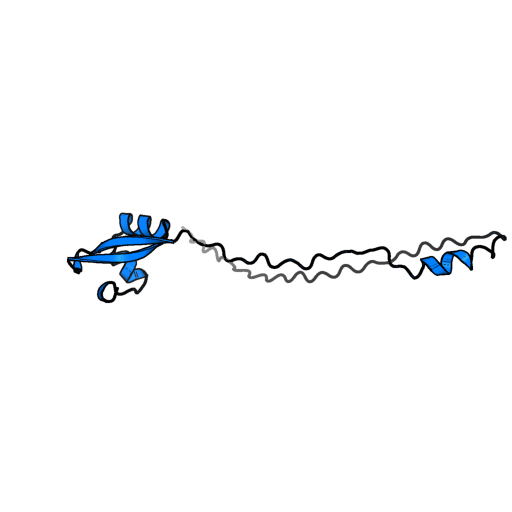2.19 79 GLU A CA 1
ATOM 590 C C . GLU A 1 79 ? -12.527 9.765 -0.475 1.00 92.19 79 GLU A C 1
ATOM 592 O O . GLU A 1 79 ? -13.452 10.410 0.019 1.00 92.19 79 GLU A O 1
ATOM 597 N N . ALA A 1 80 ? -12.707 8.527 -0.947 1.00 91.12 80 ALA A N 1
ATOM 598 C CA . ALA A 1 80 ? -14.033 7.917 -1.048 1.00 91.12 80 ALA A CA 1
ATOM 599 C C . ALA A 1 80 ? -14.693 7.705 0.326 1.00 91.12 80 ALA A C 1
ATOM 601 O O . ALA A 1 80 ? -15.901 7.877 0.470 1.00 91.12 80 ALA A O 1
ATOM 602 N N . GLY A 1 81 ? -13.898 7.370 1.345 1.00 91.00 81 GLY A N 1
ATOM 603 C CA . GLY A 1 81 ? -14.371 7.182 2.716 1.00 91.00 81 GLY A CA 1
ATOM 604 C C . GLY A 1 81 ? -14.248 8.417 3.611 1.00 91.00 81 GLY A C 1
ATOM 605 O O . GLY A 1 81 ? -14.598 8.313 4.786 1.00 91.00 81 GLY A O 1
ATOM 606 N N . LYS A 1 82 ? -13.710 9.541 3.101 1.00 94.38 82 LYS A N 1
ATOM 607 C CA . LYS A 1 82 ? -13.392 10.776 3.854 1.00 94.38 82 LYS A CA 1
ATOM 608 C C . LYS A 1 82 ? -12.728 10.502 5.212 1.00 94.38 82 LYS A C 1
ATOM 610 O O . LYS A 1 82 ? -13.090 11.093 6.230 1.00 94.38 82 LYS A O 1
ATOM 615 N N . ARG A 1 83 ? -11.785 9.558 5.249 1.00 94.81 83 ARG A N 1
ATOM 616 C CA . ARG A 1 83 ? -11.143 9.103 6.492 1.00 94.81 83 ARG A CA 1
ATOM 617 C C . ARG A 1 83 ? -9.694 8.696 6.270 1.00 94.81 83 ARG A C 1
ATOM 619 O O . ARG A 1 83 ? -9.281 8.413 5.150 1.00 94.81 83 ARG A O 1
ATOM 626 N N . PHE A 1 84 ? -8.942 8.590 7.361 1.00 94.38 84 PHE A N 1
ATOM 627 C CA . PHE A 1 84 ? -7.599 8.017 7.340 1.00 94.38 84 PHE A CA 1
ATOM 628 C C . PHE A 1 84 ? -7.639 6.493 7.489 1.00 94.38 84 PHE A C 1
ATOM 630 O O . PHE A 1 84 ? -8.292 5.974 8.393 1.00 94.38 84 PHE A O 1
ATOM 637 N N . VAL A 1 85 ? -6.886 5.783 6.647 1.00 94.62 85 VAL A N 1
ATOM 638 C CA . VAL A 1 85 ? -6.718 4.324 6.701 1.00 94.62 85 VAL A CA 1
ATOM 639 C C . VAL A 1 85 ? -5.315 3.998 7.209 1.00 94.62 85 VAL A C 1
ATOM 641 O O . VAL A 1 85 ? -4.319 4.428 6.623 1.00 94.62 85 VAL A O 1
ATOM 644 N N . LYS A 1 86 ? -5.222 3.236 8.306 1.00 93.94 86 LYS A N 1
ATOM 645 C CA . LYS A 1 86 ? -3.942 2.819 8.903 1.00 93.94 86 LYS A CA 1
ATOM 646 C C . LYS A 1 86 ? -3.488 1.494 8.289 1.00 93.94 86 LYS A C 1
ATOM 648 O O . LYS A 1 86 ? -4.068 0.440 8.547 1.00 93.94 86 LYS A O 1
ATOM 653 N N . LEU A 1 87 ? -2.428 1.535 7.486 1.00 93.06 87 LEU A N 1
ATOM 654 C CA . LEU A 1 87 ? -1.892 0.380 6.765 1.00 93.06 87 LEU A CA 1
ATOM 655 C C . LEU A 1 87 ? -0.422 0.149 7.095 1.00 93.06 87 LEU A C 1
ATOM 657 O O . LEU A 1 87 ? 0.327 1.072 7.393 1.00 93.06 87 LEU A O 1
ATOM 661 N N . ARG A 1 88 ? 0.010 -1.108 6.997 1.00 92.75 88 ARG A N 1
ATOM 662 C CA . ARG A 1 88 ? 1.427 -1.473 7.025 1.00 92.75 88 ARG A CA 1
ATOM 663 C C . ARG A 1 88 ? 1.888 -1.683 5.590 1.00 92.75 88 ARG A C 1
ATOM 665 O O . ARG A 1 88 ? 1.515 -2.677 4.973 1.00 92.75 88 ARG A O 1
ATOM 672 N N . LEU A 1 89 ? 2.654 -0.736 5.057 1.00 92.69 89 LEU A N 1
ATOM 673 C CA . LEU A 1 89 ? 3.032 -0.693 3.644 1.00 92.69 89 LEU A CA 1
ATOM 674 C C . LEU A 1 89 ? 4.548 -0.719 3.471 1.00 92.69 89 LEU A C 1
ATOM 676 O O . LEU A 1 89 ? 5.302 -0.221 4.303 1.00 92.69 89 LEU A O 1
ATOM 680 N N . SER A 1 90 ? 4.995 -1.303 2.362 1.00 93.19 90 SER A N 1
ATOM 681 C CA . SER A 1 90 ? 6.387 -1.185 1.938 1.00 93.19 90 SER A CA 1
ATOM 682 C C . SER A 1 90 ? 6.643 0.180 1.299 1.00 93.19 90 SER A C 1
ATOM 684 O O . SER A 1 90 ? 5.734 0.822 0.767 1.00 93.19 90 SER A O 1
ATOM 686 N N . THR A 1 91 ? 7.907 0.602 1.260 1.00 93.06 91 THR A N 1
ATOM 687 C CA . THR A 1 91 ? 8.304 1.859 0.598 1.00 93.06 91 THR A CA 1
ATOM 688 C C . THR A 1 91 ? 7.977 1.868 -0.899 1.00 93.06 91 THR A C 1
ATOM 690 O O . THR A 1 91 ? 7.721 2.917 -1.483 1.00 93.06 91 THR A O 1
ATOM 693 N N . LYS A 1 92 ? 7.944 0.695 -1.541 1.00 93.50 92 LYS A N 1
ATOM 694 C CA . LYS A 1 92 ? 7.535 0.540 -2.944 1.00 93.50 92 LYS A CA 1
ATOM 695 C C . LYS A 1 92 ? 6.027 0.701 -3.126 1.00 93.50 92 LYS A C 1
ATOM 697 O O . LYS A 1 92 ? 5.602 1.311 -4.106 1.00 93.50 92 LYS A O 1
ATOM 702 N N . ALA A 1 93 ? 5.230 0.190 -2.188 1.00 94.19 93 ALA A N 1
ATOM 703 C CA . ALA A 1 93 ? 3.785 0.378 -2.211 1.00 94.19 93 ALA A CA 1
ATOM 704 C C . ALA A 1 93 ? 3.421 1.861 -2.060 1.00 94.19 93 ALA A C 1
ATOM 706 O O . ALA A 1 93 ? 2.605 2.353 -2.833 1.00 94.19 93 ALA A O 1
ATOM 707 N N . LEU A 1 94 ? 4.096 2.588 -1.162 1.00 94.62 94 LEU A N 1
ATOM 708 C CA . LEU A 1 94 ? 3.876 4.026 -0.976 1.00 94.62 94 LEU A CA 1
ATOM 709 C C . LEU A 1 94 ? 4.113 4.817 -2.276 1.00 94.62 94 LEU A C 1
ATOM 711 O O . LEU A 1 94 ? 3.210 5.497 -2.751 1.00 94.62 94 LEU A O 1
ATOM 715 N N . LYS A 1 95 ? 5.252 4.587 -2.945 1.00 94.81 95 LYS A N 1
ATOM 716 C CA . LYS A 1 95 ? 5.562 5.192 -4.258 1.00 94.81 95 LYS A CA 1
ATOM 717 C C . LYS A 1 95 ? 4.529 4.863 -5.337 1.00 94.81 95 LYS A C 1
ATOM 719 O O . LYS A 1 95 ? 4.301 5.631 -6.266 1.00 94.81 95 LYS A O 1
ATOM 724 N N . THR A 1 96 ? 3.923 3.682 -5.250 1.00 96.38 96 THR A N 1
ATOM 725 C CA . THR A 1 96 ? 2.910 3.243 -6.214 1.00 96.38 96 THR A CA 1
ATOM 726 C C . THR A 1 96 ? 1.574 3.940 -5.969 1.00 96.38 96 THR A C 1
ATOM 728 O O . THR A 1 96 ? 0.896 4.288 -6.934 1.00 96.38 96 THR A O 1
ATOM 731 N N . ILE A 1 97 ? 1.211 4.159 -4.703 1.00 95.50 97 ILE A N 1
ATOM 732 C CA . ILE A 1 97 ? 0.013 4.908 -4.308 1.00 95.50 97 ILE A CA 1
ATOM 733 C C . ILE A 1 97 ? 0.153 6.376 -4.715 1.00 95.50 97 ILE A C 1
ATOM 735 O O . ILE A 1 97 ? -0.787 6.930 -5.270 1.00 95.50 97 ILE A O 1
ATOM 739 N N . GLU A 1 98 ? 1.333 6.973 -4.536 1.00 93.88 98 GLU A N 1
ATOM 740 C CA . GLU A 1 98 ? 1.621 8.341 -4.994 1.00 93.88 98 GLU A CA 1
ATOM 741 C C . GLU A 1 98 ? 1.459 8.489 -6.515 1.00 93.88 98 GLU A C 1
ATOM 743 O O . GLU A 1 98 ? 0.919 9.483 -6.988 1.00 93.88 98 GLU A O 1
ATOM 748 N N . LYS A 1 99 ? 1.887 7.485 -7.294 1.00 97.19 99 LYS A N 1
ATOM 749 C CA . LYS A 1 99 ? 1.817 7.530 -8.762 1.00 97.19 99 LYS A CA 1
ATOM 750 C C . LYS A 1 99 ? 0.424 7.236 -9.328 1.00 97.19 99 LYS A C 1
ATOM 752 O O . LYS A 1 99 ? 0.026 7.855 -10.308 1.00 97.19 99 LYS A O 1
ATOM 757 N N . ASN A 1 100 ? -0.269 6.234 -8.786 1.00 96.62 100 ASN A N 1
ATOM 758 C CA . ASN A 1 100 ? -1.490 5.683 -9.391 1.00 96.62 100 ASN A CA 1
ATOM 759 C C . ASN A 1 100 ? -2.767 5.981 -8.587 1.00 96.62 100 ASN A C 1
ATOM 761 O O . ASN A 1 100 ? -3.859 5.695 -9.072 1.00 96.62 100 ASN A O 1
ATOM 765 N N . GLY A 1 101 ? -2.641 6.494 -7.364 1.00 94.50 101 GLY A N 1
ATOM 766 C CA . GLY A 1 101 ? -3.744 6.666 -6.423 1.00 94.50 101 GLY A CA 1
ATOM 767 C C . GLY A 1 101 ? -4.037 5.418 -5.583 1.00 94.50 101 GLY A C 1
ATOM 768 O O . GLY A 1 101 ? -3.707 4.284 -5.947 1.00 94.50 101 GLY A O 1
ATOM 769 N N . LEU A 1 102 ? -4.676 5.635 -4.431 1.00 94.44 102 LEU A N 1
ATOM 770 C CA . LEU A 1 102 ? -4.961 4.589 -3.445 1.00 94.44 102 LEU A CA 1
ATOM 771 C C . LEU A 1 102 ? -6.006 3.579 -3.949 1.00 94.44 102 LEU A C 1
ATOM 773 O O . LEU A 1 102 ? -5.793 2.371 -3.832 1.00 94.44 102 LEU A O 1
ATOM 777 N N . ASP A 1 103 ? -7.085 4.053 -4.575 1.00 93.62 103 ASP A N 1
ATOM 778 C CA . ASP A 1 103 ? -8.199 3.208 -5.034 1.00 93.62 103 ASP A CA 1
ATOM 779 C C . ASP A 1 103 ? -7.782 2.228 -6.138 1.00 93.62 103 ASP A C 1
ATOM 781 O O . ASP A 1 103 ? -8.130 1.045 -6.110 1.00 93.62 103 ASP A O 1
ATOM 785 N N . ALA A 1 104 ? -6.974 2.694 -7.095 1.00 95.38 104 ALA A N 1
ATOM 786 C CA . ALA A 1 104 ? -6.474 1.859 -8.182 1.00 95.38 104 ALA A CA 1
ATOM 787 C C . ALA A 1 104 ? -5.573 0.729 -7.660 1.00 95.38 104 ALA A C 1
ATOM 789 O O . ALA A 1 104 ? -5.631 -0.401 -8.154 1.00 95.38 104 ALA A O 1
ATOM 790 N N . VAL A 1 105 ? -4.745 1.023 -6.653 1.00 95.94 105 VAL A N 1
ATOM 791 C CA . VAL A 1 105 ? -3.865 0.036 -6.016 1.00 95.94 105 VAL A CA 1
ATOM 792 C C . VAL A 1 105 ? -4.677 -0.957 -5.182 1.00 95.94 105 VAL A C 1
ATOM 794 O O . VAL A 1 105 ? -4.441 -2.161 -5.289 1.00 95.94 105 VAL A O 1
ATOM 797 N N . ALA A 1 106 ? -5.670 -0.489 -4.422 1.00 94.44 106 ALA A N 1
ATOM 798 C CA . ALA A 1 106 ? -6.545 -1.343 -3.620 1.00 94.44 106 ALA A CA 1
ATOM 799 C C . ALA A 1 106 ? -7.362 -2.317 -4.484 1.00 94.44 106 ALA A C 1
ATOM 801 O O . ALA A 1 106 ? -7.395 -3.514 -4.195 1.00 94.44 106 ALA A O 1
ATOM 802 N N . LYS A 1 107 ? -7.923 -1.840 -5.605 1.00 95.06 107 LYS A N 1
ATOM 803 C CA . LYS A 1 107 ? -8.658 -2.679 -6.565 1.00 95.06 107 LYS A CA 1
ATOM 804 C C . LYS A 1 107 ? -7.773 -3.763 -7.183 1.00 95.06 107 LYS A C 1
ATOM 806 O O . LYS A 1 107 ? -8.204 -4.905 -7.297 1.00 95.06 107 LYS A O 1
ATOM 811 N N . LYS A 1 108 ? -6.529 -3.428 -7.550 1.00 95.88 108 LYS A N 1
ATOM 812 C CA . LYS A 1 108 ? -5.555 -4.402 -8.082 1.00 95.88 108 LYS A CA 1
ATOM 813 C C . LYS A 1 108 ? -5.142 -5.445 -7.046 1.00 95.88 108 LYS A C 1
ATOM 815 O O . LYS A 1 108 ? -4.931 -6.597 -7.403 1.00 95.88 108 LYS A O 1
ATOM 820 N N . ALA A 1 109 ? -5.017 -5.037 -5.786 1.00 93.38 109 ALA A N 1
ATOM 821 C CA . ALA A 1 109 ? -4.674 -5.930 -4.686 1.00 93.38 109 ALA A CA 1
ATOM 822 C C . ALA A 1 109 ? -5.875 -6.737 -4.157 1.00 93.38 109 ALA A C 1
ATOM 824 O O . ALA A 1 109 ? -5.679 -7.635 -3.344 1.00 93.38 109 ALA A O 1
ATOM 825 N N . GLY A 1 110 ? -7.103 -6.418 -4.587 1.00 93.75 110 GLY A N 1
ATOM 826 C CA . GLY A 1 110 ? -8.325 -7.050 -4.085 1.00 93.75 110 GLY A CA 1
ATOM 827 C C . GLY A 1 110 ? -8.609 -6.735 -2.613 1.00 93.75 110 GLY A C 1
ATOM 828 O O . GLY A 1 110 ? -9.170 -7.569 -1.908 1.00 93.75 110 GLY A O 1
ATOM 829 N N . ILE A 1 111 ? -8.187 -5.561 -2.127 1.00 91.38 111 ILE A N 1
ATOM 830 C CA . ILE A 1 111 ? -8.336 -5.155 -0.723 1.00 91.38 111 ILE A CA 1
ATOM 831 C C . ILE A 1 111 ? -9.475 -4.144 -0.608 1.00 91.38 111 ILE A C 1
ATOM 833 O O . ILE A 1 111 ? -9.468 -3.117 -1.284 1.00 91.38 111 ILE A O 1
ATOM 837 N N . ASP A 1 112 ? -10.417 -4.406 0.297 1.00 91.38 112 ASP A N 1
ATOM 838 C CA . ASP A 1 112 ? -11.468 -3.455 0.660 1.00 91.38 112 ASP A CA 1
ATOM 839 C C . ASP A 1 112 ? -10.983 -2.517 1.778 1.00 91.38 112 ASP A C 1
ATOM 841 O O . ASP A 1 112 ? -10.746 -2.937 2.915 1.00 91.38 112 ASP A O 1
ATOM 845 N N . LEU A 1 113 ? -10.832 -1.233 1.443 1.00 88.69 113 LEU A N 1
ATOM 846 C CA . LEU A 1 113 ? -10.378 -0.180 2.357 1.00 88.69 113 LEU A CA 1
ATOM 847 C C . LEU A 1 113 ? -11.430 0.173 3.422 1.00 88.69 113 LEU A C 1
ATOM 849 O O . LEU A 1 113 ? -11.078 0.724 4.463 1.00 88.69 113 LEU A O 1
ATOM 853 N N . SER A 1 114 ? -12.699 -0.194 3.214 1.00 87.12 114 SER A N 1
ATOM 854 C CA . SER A 1 114 ? -13.812 0.098 4.131 1.00 87.12 114 SER A CA 1
ATOM 855 C C . SER A 1 114 ? -13.719 -0.683 5.443 1.00 87.12 114 SER A C 1
ATOM 857 O O . SER A 1 114 ? -14.178 -0.219 6.490 1.00 87.12 114 SER A O 1
ATOM 859 N N . LYS A 1 115 ? -13.091 -1.860 5.406 1.00 86.25 115 LYS A N 1
ATOM 860 C CA . LYS A 1 115 ? -12.971 -2.775 6.553 1.00 86.25 115 LYS A CA 1
ATOM 861 C C . LYS A 1 115 ? -11.695 -2.566 7.371 1.00 86.25 115 LYS A C 1
ATOM 863 O O . LYS A 1 115 ? -11.471 -3.298 8.334 1.00 86.25 115 LYS A O 1
ATOM 868 N N . LYS A 1 116 ? -10.845 -1.620 6.965 1.00 81.06 116 LYS A N 1
ATOM 869 C CA . LYS A 1 116 ? -9.512 -1.387 7.526 1.00 81.06 116 LYS A CA 1
ATOM 870 C C . LYS A 1 116 ? -9.408 -0.036 8.216 1.00 81.06 116 LYS A C 1
ATOM 872 O O . LYS A 1 116 ? -8.683 0.008 9.232 1.00 81.06 116 LYS A O 1
#